Protein AF-A0A964D6T8-F1 (afdb_monomer)

Sequence (111 aa):
MTVANGAVSGFTGSGTTYNFTVTPTATGNVTVDVPAATATDTAGNNNTAATQLVRTADITAPTVALTSTSPTTTNAPFLVTATFSESVTGFIASDVTVANGTVSGFTGSGT

Secondary structure (DSSP, 8-state):
-EEESEEEEEEEEETTEEEEEEEE-SSEEEEEE--TTS-B-TT-PBPPPPPPEEEEE--PPPPEEEE--S-SS-SS----EEEESS--S---GGG---SSS---S------

Foldseek 3Di:
DDKDQWDWADWDDDDPDIDIDTGGNAFAKIKDWDDWQPDADPVGHIDHIDDIDIDGDDPDDKDWDWDWPDDPDDPDDTDIDIDIPDFDADDDLVVDDDDPDHDDPDDDGGD

Radius of gyration: 25.36 Å; Cα contacts (8 Å, |Δi|>4): 158; chains: 1; bounding box: 53×20×68 Å

Solvent-accessible surface area (backbone atoms only — not comparable to full-atom values): 7390 Å² total; per-residue (Å²): 112,52,61,43,50,38,48,81,44,76,77,46,73,58,97,94,47,74,49,65,45,76,46,70,74,52,64,41,71,28,39,42,39,41,58,49,66,76,49,64,52,97,88,66,53,59,42,70,56,52,82,71,44,76,46,79,41,82,72,76,76,75,50,76,47,81,47,60,90,60,68,96,76,73,94,66,94,72,68,73,47,78,47,58,77,53,81,46,69,88,81,49,73,88,78,62,85,61,84,100,58,77,90,73,87,83,75,86,75,54,105

pLDDT: mean 95.54, std 5.5, range [57.62, 98.62]

Structure (mmCIF, N/CA/C/O backbone):
data_AF-A0A964D6T8-F1
#
_entry.id   AF-A0A964D6T8-F1
#
loop_
_atom_site.group_PDB
_atom_site.id
_atom_site.type_symbol
_atom_site.label_atom_id
_atom_site.label_alt_id
_atom_site.label_comp_id
_atom_site.label_asym_id
_atom_site.label_entity_id
_atom_site.label_seq_id
_atom_site.pdbx_PDB_ins_code
_atom_site.Cartn_x
_atom_site.Cartn_y
_atom_site.Cartn_z
_atom_site.occupancy
_atom_site.B_iso_or_equiv
_atom_site.auth_seq_id
_atom_site.auth_comp_id
_atom_site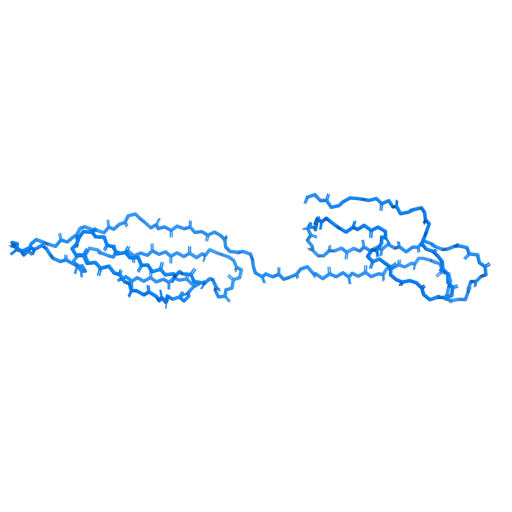.auth_asym_id
_atom_site.auth_atom_id
_atom_site.pdbx_PDB_model_num
ATOM 1 N N . MET A 1 1 ? -16.250 4.063 18.066 1.00 87.88 1 MET A N 1
ATOM 2 C CA . MET A 1 1 ? -15.054 3.597 17.334 1.00 87.88 1 MET A CA 1
ATOM 3 C C . MET A 1 1 ? -14.659 4.666 16.338 1.00 87.88 1 MET A C 1
ATOM 5 O O . MET A 1 1 ? -15.546 5.207 15.688 1.00 87.88 1 MET A O 1
ATOM 9 N N . THR A 1 2 ? -13.372 4.962 16.218 1.00 94.38 2 THR A N 1
ATOM 10 C CA . THR A 1 2 ? -12.833 5.870 15.198 1.00 94.38 2 THR A CA 1
ATOM 11 C C . THR A 1 2 ? -11.717 5.174 14.439 1.00 94.38 2 THR A C 1
ATOM 13 O O . THR A 1 2 ? -10.946 4.419 15.029 1.00 94.38 2 THR A O 1
ATOM 16 N N . VAL A 1 3 ? -11.650 5.423 13.134 1.00 96.06 3 VAL A N 1
ATOM 17 C CA . VAL A 1 3 ? -10.558 4.963 12.274 1.00 96.06 3 VAL A CA 1
ATOM 18 C C . VAL A 1 3 ? -9.955 6.174 11.583 1.00 96.06 3 VAL A C 1
ATOM 20 O O . VAL A 1 3 ? -10.690 6.983 11.017 1.00 96.06 3 VAL A O 1
ATOM 23 N N . ALA A 1 4 ? -8.632 6.305 11.647 1.00 97.88 4 ALA A N 1
ATOM 24 C CA . ALA A 1 4 ? -7.885 7.322 10.915 1.00 97.88 4 ALA A CA 1
ATOM 25 C C . ALA A 1 4 ? -7.111 6.678 9.762 1.00 97.88 4 ALA A C 1
ATOM 27 O O . ALA A 1 4 ? -6.611 5.560 9.897 1.00 97.88 4 ALA A O 1
ATOM 28 N N . ASN A 1 5 ? -7.015 7.395 8.637 1.00 97.31 5 ASN A N 1
ATOM 29 C CA . ASN A 1 5 ? -6.367 6.932 7.404 1.00 97.31 5 ASN A CA 1
ATOM 30 C C . ASN A 1 5 ? -6.895 5.574 6.881 1.00 97.31 5 ASN A C 1
ATOM 32 O O . ASN A 1 5 ? -6.172 4.787 6.270 1.00 97.31 5 ASN A O 1
ATOM 36 N N . GLY A 1 6 ? -8.170 5.279 7.130 1.00 97.19 6 GLY A N 1
ATOM 37 C CA . GLY A 1 6 ? -8.800 4.058 6.654 1.00 97.19 6 GLY A CA 1
ATOM 38 C C . GLY A 1 6 ? -10.319 4.153 6.621 1.00 97.19 6 GLY A C 1
ATOM 39 O O . GLY A 1 6 ? -10.924 4.938 7.351 1.00 97.19 6 GLY A O 1
ATOM 40 N N . ALA A 1 7 ? -10.930 3.330 5.774 1.00 97.19 7 ALA A N 1
ATOM 41 C CA . ALA A 1 7 ? -12.373 3.153 5.674 1.00 97.19 7 ALA A CA 1
ATOM 42 C C . ALA A 1 7 ? -12.796 1.822 6.308 1.00 97.19 7 ALA A C 1
ATOM 44 O O . ALA A 1 7 ? -12.116 0.807 6.149 1.00 97.19 7 ALA A O 1
ATOM 45 N N . VAL A 1 8 ? -13.931 1.825 7.012 1.00 97.75 8 VAL A N 1
ATOM 46 C CA . VAL A 1 8 ? -14.498 0.629 7.653 1.00 97.75 8 VAL A CA 1
ATOM 47 C C . VAL A 1 8 ? -15.605 0.041 6.786 1.00 97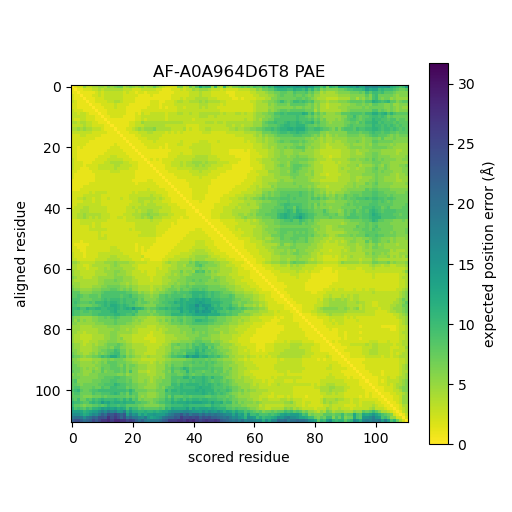.75 8 VAL A C 1
ATOM 49 O O . VAL A 1 8 ? -16.464 0.769 6.293 1.00 97.75 8 VAL A O 1
ATOM 52 N N . SER A 1 9 ? -15.619 -1.281 6.637 1.00 98.12 9 SER A N 1
ATOM 53 C CA . SER A 1 9 ? -16.692 -2.015 5.959 1.00 98.12 9 SER A CA 1
ATOM 54 C C . SER A 1 9 ? -16.928 -3.391 6.590 1.00 98.12 9 SER A C 1
ATOM 56 O O . SER A 1 9 ? -16.185 -3.816 7.476 1.00 98.12 9 SER A O 1
ATOM 58 N N . GLY A 1 10 ? -17.988 -4.084 6.159 1.00 96.69 10 GLY A N 1
ATOM 59 C CA . GLY A 1 10 ? -18.219 -5.489 6.520 1.00 96.69 10 GLY A CA 1
ATOM 60 C C . GLY A 1 10 ? -18.442 -5.737 8.014 1.00 96.69 10 GLY A C 1
ATOM 61 O O . GLY A 1 10 ? -18.014 -6.767 8.529 1.00 96.69 10 GLY A O 1
ATOM 62 N N . PHE A 1 11 ? -19.071 -4.794 8.720 1.00 97.06 11 PHE A N 1
ATOM 63 C CA . PHE A 1 11 ? -19.314 -4.940 10.152 1.00 97.06 11 PHE A CA 1
ATOM 64 C C . PHE A 1 11 ? -20.303 -6.081 10.424 1.00 97.06 11 PHE A C 1
ATOM 66 O O . PHE A 1 11 ? -21.444 -6.054 9.962 1.00 97.06 11 PHE A O 1
ATOM 73 N N . THR A 1 12 ? -19.856 -7.086 11.169 1.00 98.00 12 THR A N 1
ATOM 74 C CA . THR A 1 12 ? -20.599 -8.308 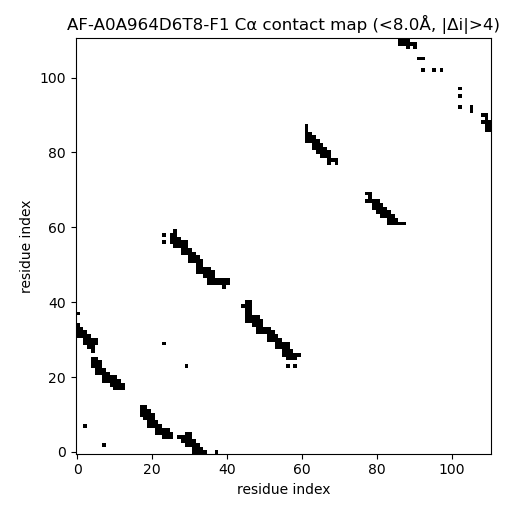11.494 1.00 98.00 12 THR A CA 1
ATOM 75 C C . THR A 1 12 ? -20.256 -8.785 12.908 1.00 98.00 12 THR A C 1
ATOM 77 O O . THR A 1 12 ? -19.325 -8.282 13.540 1.00 98.00 12 THR A O 1
ATOM 80 N N . GLY A 1 13 ? -21.006 -9.765 13.411 1.00 97.00 13 GLY A N 1
ATOM 81 C CA . GLY A 1 13 ? -20.806 -10.346 14.740 1.00 97.00 13 GLY A CA 1
ATOM 82 C C . GLY A 1 13 ? -21.881 -9.943 15.747 1.00 97.00 13 GLY A C 1
ATOM 83 O O . GLY A 1 13 ? -22.817 -9.208 15.432 1.00 97.00 13 GLY A O 1
ATOM 84 N N . SER A 1 14 ? -21.790 -10.509 16.947 1.00 96.44 14 SER A N 1
ATOM 85 C CA . SER A 1 14 ? -22.745 -10.304 18.038 1.00 96.44 14 SER A CA 1
ATOM 86 C C . SER A 1 14 ? -22.163 -10.771 19.374 1.00 96.44 14 SER A C 1
ATOM 88 O O . SER A 1 14 ? -21.156 -11.483 19.421 1.00 96.44 14 SER A O 1
ATOM 90 N N . GLY A 1 15 ? -22.818 -10.388 20.475 1.00 95.69 15 GLY A N 1
ATOM 91 C CA . GLY A 1 15 ? -22.405 -10.782 21.819 1.00 95.69 15 GLY A CA 1
ATOM 92 C C . GLY A 1 15 ? -21.004 -10.264 22.132 1.00 95.69 15 GLY A C 1
ATOM 93 O O . GLY A 1 15 ? -20.800 -9.060 22.257 1.00 95.69 15 GLY A O 1
ATOM 94 N N . THR A 1 16 ? -20.044 -11.178 22.250 1.00 96.62 16 THR A N 1
ATOM 95 C CA . THR A 1 16 ? -18.660 -10.875 22.640 1.00 96.62 16 THR A CA 1
ATOM 96 C C . THR A 1 16 ? -17.701 -10.704 21.463 1.00 96.62 16 THR A C 1
ATOM 98 O O . THR A 1 16 ? -16.549 -10.345 21.684 1.00 96.62 16 THR A O 1
ATOM 101 N N . THR A 1 17 ? -18.130 -10.977 20.226 1.00 97.31 17 THR A N 1
ATOM 102 C CA . THR A 1 17 ? -17.232 -10.996 19.060 1.00 97.31 17 THR A CA 1
ATOM 103 C C . THR A 1 17 ? -17.813 -10.202 17.902 1.00 97.31 17 THR A C 1
ATOM 105 O O . THR A 1 17 ? -18.934 -10.456 17.463 1.00 97.31 17 THR A O 1
ATOM 108 N N . TYR A 1 18 ? -17.014 -9.267 17.388 1.00 97.25 18 TYR A N 1
ATOM 109 C CA . TYR A 1 18 ? -17.331 -8.443 16.226 1.00 97.25 18 TYR A CA 1
ATOM 110 C C . TYR A 1 18 ? -16.163 -8.456 15.247 1.00 97.25 18 TYR A C 1
ATOM 112 O O . TYR A 1 18 ? -14.998 -8.449 15.650 1.00 97.25 18 TYR A O 1
ATOM 120 N N . ASN A 1 19 ? -16.482 -8.437 13.958 1.00 97.50 19 ASN A N 1
ATOM 121 C CA . ASN A 1 19 ? -15.521 -8.413 12.868 1.00 97.50 19 ASN A CA 1
ATOM 122 C C . ASN A 1 19 ? -15.873 -7.278 11.910 1.00 97.50 19 ASN A C 1
ATOM 124 O O . ASN A 1 19 ? -17.041 -7.019 11.630 1.00 97.50 19 ASN A O 1
ATOM 128 N N . PHE A 1 20 ? -14.850 -6.607 11.399 1.00 98.00 20 PHE A N 1
ATOM 129 C CA . PHE A 1 20 ? -14.965 -5.590 10.363 1.00 98.00 20 PHE A CA 1
ATOM 130 C C . PHE A 1 20 ? -13.646 -5.504 9.602 1.00 98.00 20 PHE A C 1
ATOM 132 O O . PHE A 1 20 ? -12.594 -5.927 10.089 1.00 98.00 20 PHE A O 1
ATOM 139 N N . THR A 1 21 ? -13.706 -4.940 8.406 1.00 98.12 21 THR A N 1
ATOM 140 C CA . THR A 1 21 ? -12.542 -4.708 7.557 1.00 98.12 21 THR A CA 1
ATOM 141 C C . THR A 1 21 ? -12.149 -3.242 7.629 1.00 98.12 21 THR A C 1
ATOM 143 O O . THR A 1 21 ? -13.010 -2.366 7.544 1.00 98.12 21 THR A O 1
ATOM 146 N N . VAL A 1 22 ? -10.847 -2.984 7.761 1.00 98.25 22 VAL A N 1
ATOM 147 C CA . VAL A 1 22 ? -10.257 -1.648 7.627 1.00 98.25 22 VAL A CA 1
ATOM 148 C C . VAL A 1 22 ? -9.407 -1.626 6.364 1.00 98.25 22 VAL A C 1
ATOM 150 O O . VAL A 1 22 ? -8.458 -2.398 6.246 1.00 98.25 22 VAL A O 1
ATOM 153 N N . THR A 1 23 ? -9.743 -0.737 5.435 1.00 97.88 23 THR A N 1
ATOM 154 C CA . THR A 1 23 ? -8.994 -0.529 4.191 1.00 97.88 23 THR A CA 1
ATOM 155 C C . THR A 1 23 ? -8.247 0.801 4.278 1.00 97.88 23 THR A C 1
ATOM 157 O O . THR A 1 23 ? -8.913 1.828 4.427 1.00 97.88 23 THR A O 1
ATOM 160 N N . PRO A 1 24 ? -6.902 0.820 4.207 1.00 98.31 24 PRO A N 1
ATOM 161 C CA . PRO A 1 24 ? -6.138 2.065 4.199 1.00 98.31 24 PRO A CA 1
ATOM 162 C C . PRO A 1 24 ? -6.542 2.986 3.045 1.00 98.31 24 PRO A C 1
ATOM 164 O O . PRO A 1 24 ? -6.820 2.513 1.944 1.00 98.31 24 PRO A O 1
ATOM 167 N N . THR A 1 25 ? -6.551 4.297 3.286 1.00 97.25 25 THR A N 1
ATOM 168 C CA . THR A 1 25 ? -6.882 5.304 2.257 1.00 97.25 25 THR A CA 1
ATOM 169 C C . THR A 1 25 ? -5.669 6.061 1.723 1.00 97.25 25 THR A C 1
ATOM 171 O O . THR A 1 25 ? -5.747 6.640 0.644 1.00 97.25 25 THR A O 1
ATOM 174 N N . ALA A 1 26 ? -4.561 6.073 2.465 1.00 96.56 26 ALA A N 1
ATOM 175 C CA . ALA A 1 26 ? -3.288 6.667 2.067 1.00 96.56 26 ALA A CA 1
ATOM 176 C C . ALA A 1 26 ? -2.114 5.940 2.741 1.00 96.56 26 ALA A C 1
ATOM 178 O O . ALA A 1 26 ? -2.290 5.244 3.747 1.00 96.56 26 ALA A O 1
ATOM 179 N N . THR A 1 27 ? -0.908 6.137 2.208 1.00 96.69 27 THR A N 1
ATOM 180 C CA . THR A 1 27 ? 0.336 5.671 2.833 1.00 96.69 27 THR A CA 1
ATOM 181 C C . THR A 1 27 ? 0.552 6.371 4.174 1.00 96.69 27 THR A C 1
ATOM 183 O O . THR A 1 27 ? 0.330 7.576 4.310 1.00 96.69 27 THR A O 1
ATOM 186 N N . GLY A 1 28 ? 0.975 5.608 5.179 1.00 97.50 28 GLY A N 1
ATOM 187 C CA . GLY A 1 28 ? 1.184 6.071 6.547 1.00 97.50 28 GLY A CA 1
ATOM 188 C C . GLY A 1 28 ? 0.402 5.261 7.577 1.00 97.50 28 GLY A C 1
ATOM 189 O O . GLY A 1 28 ? -0.102 4.171 7.306 1.00 97.50 28 GLY A O 1
ATOM 190 N N . ASN A 1 29 ? 0.316 5.784 8.798 1.00 98.25 29 ASN A N 1
ATOM 191 C CA . ASN A 1 29 ? -0.311 5.062 9.901 1.00 98.25 29 ASN A CA 1
ATOM 192 C C . ASN A 1 29 ? -1.835 5.027 9.749 1.00 98.25 29 ASN A C 1
ATOM 194 O O . ASN A 1 29 ? -2.474 6.060 9.574 1.00 98.25 29 ASN A O 1
ATOM 198 N N . VAL A 1 30 ? -2.402 3.833 9.878 1.00 98.62 30 VAL A N 1
ATOM 199 C CA . VAL A 1 30 ? -3.826 3.548 10.041 1.00 98.62 30 VAL A CA 1
ATOM 200 C C . VAL A 1 30 ? -4.059 3.214 11.505 1.00 98.62 30 VAL A C 1
ATOM 202 O O . VAL A 1 30 ? -3.422 2.298 12.038 1.00 98.62 30 VAL A O 1
ATOM 205 N N . THR A 1 31 ? -4.955 3.949 12.160 1.00 98.38 31 THR A N 1
ATOM 206 C CA . THR A 1 31 ? -5.262 3.742 13.581 1.00 98.38 31 THR A CA 1
ATOM 207 C C . THR A 1 31 ? -6.715 3.350 13.782 1.00 98.38 31 THR A C 1
ATOM 209 O O . THR A 1 31 ? -7.597 3.815 13.061 1.00 98.38 31 THR A O 1
ATOM 212 N N . VAL A 1 32 ? -6.964 2.484 14.764 1.00 98.44 32 VAL A N 1
ATOM 213 C CA . VAL A 1 32 ? -8.309 2.082 15.186 1.00 98.44 32 VAL A CA 1
ATOM 214 C C . VAL A 1 32 ? -8.422 2.260 16.691 1.00 98.44 32 VAL A C 1
ATOM 216 O O . VAL A 1 32 ? -7.651 1.673 17.454 1.00 98.44 32 VAL A O 1
ATOM 219 N N . ASP A 1 33 ? -9.422 3.030 17.103 1.00 98.25 33 ASP A N 1
ATOM 220 C CA . ASP A 1 33 ? -9.712 3.323 18.500 1.00 98.25 33 ASP A CA 1
ATOM 221 C C . ASP A 1 33 ? -11.137 2.900 18.858 1.00 98.25 33 ASP A C 1
ATOM 223 O O . ASP A 1 33 ? -12.103 3.156 18.128 1.00 98.25 33 ASP A O 1
ATOM 227 N N . VAL A 1 34 ? -11.285 2.302 20.040 1.00 97.94 34 VAL A N 1
ATOM 228 C CA . VA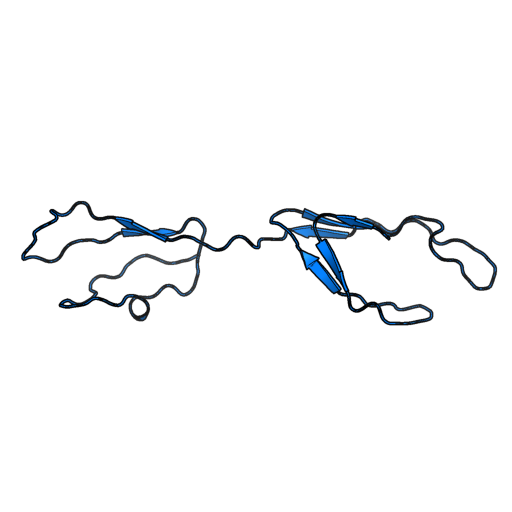L A 1 34 ? -12.581 2.061 20.680 1.00 97.94 34 VAL A CA 1
ATOM 229 C C . VAL A 1 34 ? -12.584 2.820 22.006 1.00 97.94 34 VAL A C 1
ATOM 231 O O . VAL A 1 34 ? -11.938 2.373 22.954 1.00 97.94 34 VAL A O 1
ATOM 234 N N . PRO A 1 35 ? -13.262 3.980 22.083 1.00 98.19 35 PRO A N 1
ATOM 235 C CA . PRO A 1 35 ? -13.333 4.763 23.312 1.00 98.19 35 PRO A CA 1
ATOM 236 C C . PRO A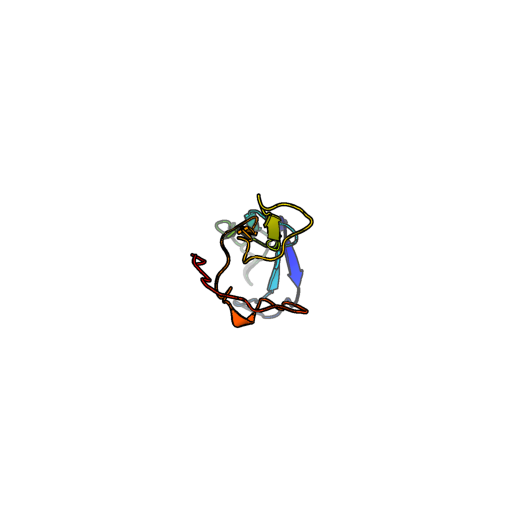 1 35 ? -14.036 4.013 24.449 1.00 98.19 35 PRO A C 1
ATOM 238 O O . PRO A 1 35 ? -14.800 3.069 24.224 1.00 98.19 35 PRO A O 1
ATOM 241 N N . ALA A 1 36 ? -13.819 4.477 25.680 1.00 98.06 36 ALA A N 1
ATOM 242 C CA . ALA A 1 36 ? -14.635 4.057 26.815 1.00 98.06 36 ALA A CA 1
ATOM 243 C C . ALA A 1 36 ? -16.107 4.439 26.587 1.00 98.06 36 ALA A C 1
ATOM 245 O O . ALA A 1 36 ? -16.399 5.365 25.827 1.00 98.06 36 ALA A O 1
ATOM 246 N N . ALA A 1 37 ? -17.022 3.738 27.257 1.00 97.44 37 ALA A N 1
ATOM 247 C CA . ALA A 1 37 ? -18.459 4.024 27.222 1.00 97.44 37 ALA A CA 1
ATOM 248 C C . ALA A 1 37 ? -19.083 4.046 25.810 1.00 97.44 37 ALA A C 1
ATOM 250 O O . ALA A 1 37 ? -20.025 4.788 25.547 1.00 97.44 37 ALA A O 1
ATOM 251 N N . THR A 1 38 ? -18.562 3.228 24.893 1.00 96.75 38 THR A N 1
ATOM 252 C CA . THR A 1 38 ? -19.146 3.006 23.557 1.00 96.75 38 THR A CA 1
ATOM 253 C C . THR A 1 38 ? -20.057 1.769 23.525 1.00 96.75 38 THR A C 1
ATOM 255 O O . THR A 1 38 ? -20.925 1.667 22.662 1.00 96.75 38 THR A O 1
ATOM 258 N N . ALA A 1 39 ? -19.871 0.831 24.453 1.00 97.00 39 ALA A N 1
ATOM 259 C CA . ALA A 1 39 ? -20.659 -0.384 24.611 1.00 97.00 39 ALA A CA 1
ATOM 260 C C . ALA A 1 39 ? -20.968 -0.638 26.094 1.00 97.00 39 ALA A C 1
ATOM 262 O O . ALA A 1 39 ? -20.167 -0.288 26.963 1.00 97.00 39 ALA A O 1
ATOM 263 N N . THR A 1 40 ? -22.106 -1.280 26.363 1.00 97.62 40 THR A N 1
ATOM 264 C CA . THR A 1 40 ? -22.574 -1.643 27.709 1.00 97.62 40 THR A CA 1
ATOM 265 C C . THR A 1 40 ? -22.881 -3.131 27.808 1.00 97.62 40 THR A C 1
ATOM 267 O O . THR A 1 40 ? -23.400 -3.717 26.856 1.00 97.62 40 THR A O 1
ATOM 270 N N . ASP A 1 41 ? -22.621 -3.736 28.965 1.00 97.50 41 ASP A N 1
ATOM 271 C CA . ASP A 1 41 ? -23.122 -5.078 29.278 1.00 97.50 41 ASP A CA 1
ATOM 272 C C . ASP A 1 41 ? -24.613 -5.065 29.686 1.00 97.50 41 ASP A C 1
ATOM 274 O O . ASP A 1 41 ? -25.258 -4.017 29.760 1.00 97.50 41 ASP A O 1
ATOM 278 N N . THR A 1 42 ? -25.180 -6.245 29.960 1.00 97.25 42 THR A N 1
ATOM 279 C CA . THR A 1 42 ? -26.586 -6.394 30.384 1.00 97.25 42 THR A CA 1
ATOM 280 C C . THR A 1 42 ? -26.884 -5.750 31.743 1.00 97.25 42 THR A C 1
ATOM 282 O O . THR A 1 42 ? -28.034 -5.418 32.019 1.00 97.25 42 THR A O 1
ATOM 285 N N . ALA A 1 43 ? -25.869 -5.561 32.589 1.00 98.25 43 ALA A N 1
ATOM 286 C CA . ALA A 1 43 ? -25.995 -4.881 33.874 1.00 98.25 43 ALA A CA 1
ATOM 287 C C . ALA A 1 43 ? -25.816 -3.351 33.758 1.00 98.25 43 ALA A C 1
ATOM 289 O O . ALA A 1 43 ? -25.984 -2.647 34.752 1.00 98.25 43 ALA A O 1
ATOM 290 N N . GLY A 1 44 ? -25.514 -2.830 32.562 1.00 97.75 44 GLY A N 1
ATOM 291 C CA . GLY A 1 44 ? -25.329 -1.405 32.286 1.00 97.75 44 GLY A CA 1
ATOM 292 C C . GLY A 1 44 ? -23.902 -0.890 32.497 1.00 97.75 44 GLY A C 1
ATOM 293 O O . GLY A 1 44 ? -23.689 0.321 32.453 1.00 97.75 44 GLY A O 1
ATOM 294 N N . ASN A 1 45 ? -22.912 -1.763 32.713 1.00 98.38 45 ASN A N 1
ATOM 295 C CA . ASN A 1 45 ? -21.521 -1.336 32.854 1.00 98.38 45 ASN A CA 1
ATOM 296 C C . ASN A 1 45 ? -20.928 -0.978 31.489 1.00 98.38 45 ASN A C 1
ATOM 298 O O . ASN A 1 45 ? -20.986 -1.771 30.549 1.00 98.38 45 ASN A O 1
ATOM 302 N N . ASN A 1 46 ? -20.308 0.198 31.398 1.00 98.50 46 ASN A N 1
ATOM 303 C CA . ASN A 1 46 ? -19.602 0.660 30.206 1.00 98.50 46 ASN A CA 1
ATOM 304 C C . ASN A 1 46 ? -18.284 -0.095 29.978 1.00 98.50 46 ASN A C 1
ATOM 306 O O . ASN A 1 46 ? -17.563 -0.410 30.927 1.00 98.50 46 ASN A O 1
ATOM 310 N N . ASN A 1 47 ? -17.900 -0.278 28.713 1.00 98.00 47 ASN A N 1
ATOM 311 C CA . ASN A 1 47 ? -16.551 -0.718 28.365 1.00 98.00 47 ASN A CA 1
ATOM 312 C C . ASN A 1 47 ? -15.499 0.345 28.734 1.00 98.00 47 ASN A C 1
ATOM 314 O O . ASN A 1 47 ? -15.759 1.552 28.699 1.00 98.00 47 ASN A O 1
ATOM 318 N N . THR A 1 48 ? -14.274 -0.103 28.998 1.00 98.38 48 THR A N 1
ATOM 319 C CA . THR A 1 48 ? -13.088 0.760 29.049 1.00 98.38 48 THR A CA 1
ATOM 320 C C . THR A 1 48 ? -12.540 1.007 27.643 1.00 98.38 48 THR A C 1
ATOM 322 O O . THR A 1 48 ? -12.841 0.263 26.706 1.00 98.38 48 THR A O 1
ATOM 325 N N . ALA A 1 49 ? -11.750 2.070 27.474 1.00 98.31 49 ALA A N 1
ATOM 326 C CA . ALA A 1 49 ? -11.105 2.350 26.196 1.00 98.31 49 ALA A CA 1
ATOM 327 C C . ALA A 1 49 ? -10.105 1.238 25.838 1.00 98.31 49 ALA A C 1
ATOM 329 O O . ALA A 1 49 ? -9.351 0.776 26.697 1.00 98.31 49 ALA A O 1
ATOM 330 N N . ALA A 1 50 ? -10.088 0.828 24.572 1.00 98.00 50 ALA A N 1
ATOM 331 C CA . ALA A 1 50 ? -9.102 -0.118 24.066 1.00 98.00 50 ALA A CA 1
ATOM 332 C C . ALA A 1 50 ? -7.734 0.557 23.884 1.00 98.00 50 ALA A C 1
ATOM 334 O O . ALA A 1 50 ? -7.649 1.751 23.594 1.00 98.00 50 ALA A O 1
ATOM 335 N N . THR A 1 51 ? -6.656 -0.223 23.984 1.00 98.31 51 THR A N 1
ATOM 336 C CA . THR A 1 51 ? -5.352 0.204 23.464 1.00 98.31 51 THR A CA 1
ATOM 337 C C . THR A 1 51 ? -5.465 0.410 21.956 1.00 98.31 51 THR A C 1
ATOM 339 O O . THR A 1 51 ? -5.963 -0.471 21.254 1.00 98.31 51 THR A O 1
ATOM 342 N N . GLN A 1 52 ? -5.004 1.562 21.464 1.00 98.06 52 GLN A N 1
ATOM 343 C CA . GLN A 1 52 ? -5.054 1.888 20.042 1.00 98.06 52 GLN A CA 1
ATOM 344 C C . GLN A 1 52 ? -4.334 0.821 19.211 1.00 98.06 52 GLN A C 1
ATOM 346 O O . GLN A 1 52 ? -3.182 0.467 19.479 1.00 98.06 52 GLN A O 1
ATOM 351 N N . LEU A 1 53 ? -5.004 0.336 18.167 1.00 98.38 53 LEU A N 1
ATOM 352 C CA . LEU A 1 53 ? -4.377 -0.508 17.160 1.00 98.38 53 LEU A CA 1
ATOM 353 C C . LEU A 1 53 ? -3.749 0.383 16.091 1.00 98.38 53 LEU A C 1
ATOM 355 O O . LEU A 1 53 ? -4.436 1.230 15.526 1.00 98.38 53 LEU A O 1
ATOM 359 N N . VAL A 1 54 ? -2.475 0.149 15.772 1.00 98.31 54 VAL A N 1
ATOM 360 C CA . VAL A 1 54 ? -1.761 0.864 14.704 1.00 98.31 54 VAL A CA 1
ATOM 361 C C . VAL A 1 54 ? -1.236 -0.126 13.666 1.00 98.31 54 VAL A C 1
ATOM 363 O O . VAL A 1 54 ? -0.688 -1.181 14.005 1.00 98.31 54 VAL A O 1
ATOM 366 N N . ARG A 1 55 ? -1.406 0.208 12.387 1.00 98.25 55 ARG A N 1
ATOM 367 C CA . ARG A 1 55 ? -0.771 -0.454 11.240 1.00 98.25 55 ARG A CA 1
ATOM 368 C C . ARG A 1 55 ? -0.163 0.604 10.332 1.00 98.25 55 ARG A C 1
ATOM 370 O O . ARG A 1 55 ? -0.753 1.662 10.171 1.00 98.25 55 ARG A O 1
ATOM 377 N N . THR A 1 56 ? 0.981 0.322 9.725 1.00 98.00 56 THR A N 1
ATOM 378 C CA . THR A 1 56 ? 1.540 1.183 8.675 1.00 98.00 56 THR A CA 1
ATOM 379 C C . THR A 1 56 ? 1.073 0.646 7.333 1.00 98.00 56 THR A C 1
ATOM 381 O O . THR A 1 56 ? 1.301 -0.523 7.027 1.00 98.00 56 THR A O 1
ATOM 384 N N . ALA A 1 57 ? 0.377 1.477 6.570 1.00 97.94 57 ALA A N 1
ATOM 385 C CA . ALA A 1 57 ? -0.009 1.173 5.208 1.00 97.94 57 ALA A CA 1
ATOM 386 C C . ALA A 1 57 ? 1.026 1.743 4.244 1.00 97.94 57 ALA A C 1
ATOM 388 O O . ALA A 1 57 ? 1.416 2.904 4.376 1.00 97.94 57 ALA A O 1
ATOM 389 N N . ASP A 1 58 ? 1.405 0.935 3.263 1.00 96.31 58 ASP A N 1
ATOM 390 C CA . ASP A 1 58 ? 2.046 1.400 2.046 1.00 96.31 58 ASP A CA 1
ATOM 391 C C . ASP A 1 58 ? 1.160 1.001 0.869 1.00 96.31 58 ASP A C 1
ATOM 393 O O . ASP A 1 58 ? 0.887 -0.182 0.660 1.00 96.31 58 ASP A O 1
ATOM 397 N N . ILE A 1 59 ? 0.607 2.002 0.189 1.00 95.38 59 ILE A N 1
ATOM 398 C CA . ILE A 1 59 ? -0.268 1.812 -0.974 1.00 95.38 59 ILE A CA 1
ATOM 399 C C . ILE A 1 59 ? 0.240 2.584 -2.194 1.00 95.38 59 ILE A C 1
ATOM 401 O O . ILE A 1 59 ? -0.448 2.645 -3.216 1.00 95.38 59 ILE A O 1
ATOM 405 N N . THR A 1 60 ? 1.412 3.212 -2.081 1.00 95.19 60 THR A N 1
ATOM 406 C CA . THR A 1 60 ? 2.054 3.879 -3.209 1.00 95.19 60 THR A CA 1
ATOM 407 C C . THR A 1 60 ? 2.659 2.798 -4.096 1.00 95.19 60 THR A C 1
ATOM 409 O O . THR A 1 60 ? 3.287 1.875 -3.602 1.00 95.19 60 THR A O 1
ATOM 412 N N . ALA A 1 61 ? 2.430 2.874 -5.406 1.00 95.75 61 ALA A N 1
ATOM 413 C CA . ALA A 1 61 ? 3.044 1.933 -6.335 1.00 95.75 61 ALA A CA 1
ATOM 414 C C . ALA A 1 61 ? 4.465 2.390 -6.722 1.00 95.75 61 ALA A C 1
ATOM 416 O O . ALA A 1 61 ? 4.664 3.596 -6.930 1.00 95.75 61 ALA A O 1
ATOM 417 N N . PRO A 1 62 ? 5.407 1.453 -6.954 1.00 96.19 62 PRO A N 1
ATOM 418 C CA . PRO A 1 62 ? 6.724 1.790 -7.470 1.00 96.19 62 PRO A CA 1
ATOM 419 C C . PRO A 1 62 ? 6.603 2.396 -8.869 1.00 96.19 62 PRO A C 1
ATOM 421 O O . PRO A 1 62 ? 5.915 1.873 -9.747 1.00 96.19 62 PRO A O 1
ATOM 424 N N . THR A 1 63 ? 7.338 3.473 -9.113 1.00 97.38 63 THR A N 1
ATOM 425 C CA . THR A 1 63 ? 7.606 3.988 -10.461 1.00 97.38 63 THR A CA 1
ATOM 426 C C . THR A 1 63 ? 8.965 3.489 -10.934 1.00 97.38 63 THR A C 1
ATOM 428 O O . THR A 1 63 ? 9.817 3.170 -10.108 1.00 97.38 63 THR A O 1
ATOM 431 N N . VAL A 1 64 ? 9.183 3.423 -12.250 1.00 97.50 64 VAL A N 1
ATOM 432 C CA . VAL A 1 64 ? 10.472 3.036 -12.837 1.00 97.50 64 VAL A CA 1
ATOM 433 C C . VAL A 1 64 ? 10.927 4.070 -13.860 1.00 97.50 64 VAL A C 1
ATOM 435 O O . VAL A 1 64 ? 10.168 4.461 -14.746 1.00 97.50 64 VAL A O 1
ATOM 438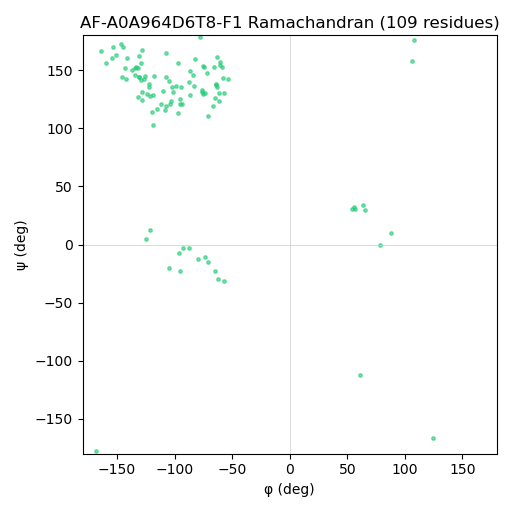 N N . ALA A 1 65 ? 12.179 4.506 -13.747 1.00 98.06 65 ALA A N 1
ATOM 439 C CA . ALA A 1 65 ? 12.837 5.370 -14.717 1.00 98.06 65 ALA A CA 1
ATOM 440 C C . ALA A 1 65 ? 13.920 4.588 -15.464 1.00 98.06 65 ALA A C 1
ATOM 442 O O . ALA A 1 65 ? 14.745 3.919 -14.841 1.00 98.06 65 ALA A O 1
ATOM 443 N N . LEU A 1 66 ? 13.933 4.695 -16.795 1.00 97.44 66 LEU A N 1
ATOM 444 C C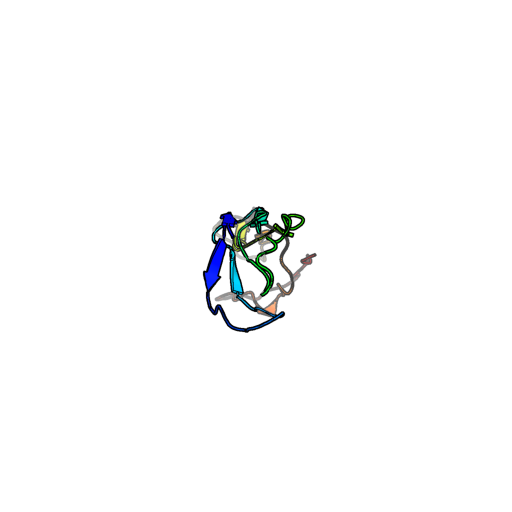A . LEU A 1 66 ? 14.979 4.123 -17.639 1.00 97.44 66 LEU A CA 1
ATOM 445 C C . LEU A 1 66 ? 15.955 5.214 -18.063 1.00 97.44 66 LEU A C 1
ATOM 447 O O . LEU A 1 66 ? 15.549 6.267 -18.554 1.00 97.44 66 LEU A O 1
ATOM 451 N N . THR A 1 67 ? 17.245 4.951 -17.903 1.00 97.75 67 THR A N 1
ATOM 452 C CA . THR A 1 67 ? 18.308 5.872 -18.314 1.00 97.75 67 THR A CA 1
ATOM 453 C C . THR A 1 67 ? 19.404 5.135 -19.072 1.00 97.75 67 THR A C 1
ATOM 455 O O . THR A 1 67 ? 19.625 3.942 -18.874 1.00 97.75 67 THR A O 1
ATOM 458 N N . SER A 1 68 ? 20.093 5.849 -19.958 1.00 97.44 68 SER A N 1
ATOM 459 C CA . SER A 1 68 ? 21.295 5.377 -20.639 1.00 97.44 68 SER A CA 1
ATOM 460 C C . SER A 1 68 ? 22.237 6.553 -20.855 1.00 97.44 68 SER A C 1
ATOM 462 O O . SER A 1 68 ? 21.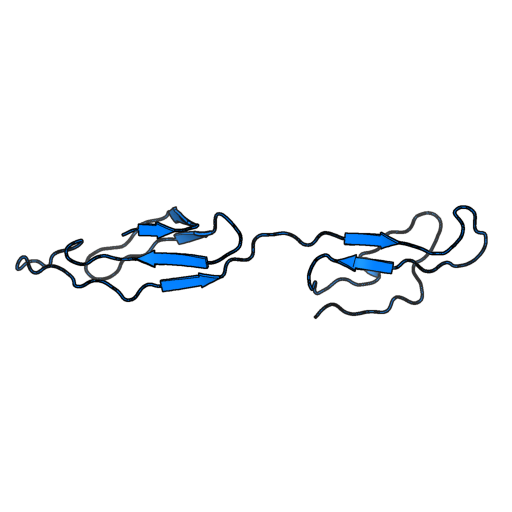791 7.670 -21.114 1.00 97.44 68 SER A O 1
ATOM 464 N N . THR A 1 69 ? 23.539 6.305 -20.751 1.00 96.56 69 THR A N 1
ATOM 465 C CA . THR A 1 69 ? 24.581 7.279 -21.106 1.00 96.56 69 THR A CA 1
ATOM 466 C C . THR A 1 69 ? 25.053 7.120 -2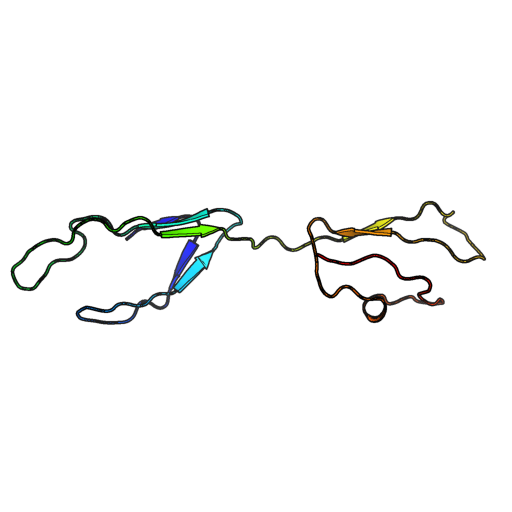2.551 1.00 96.56 69 THR A C 1
ATOM 468 O O . THR A 1 69 ? 25.902 7.884 -23.008 1.00 96.56 69 THR A O 1
ATOM 471 N N . SER A 1 70 ? 24.534 6.127 -23.279 1.00 96.69 70 SER A N 1
ATOM 472 C CA . SER A 1 70 ? 24.890 5.898 -24.676 1.00 96.69 70 SER A CA 1
ATOM 473 C C . SER A 1 70 ? 24.226 6.919 -25.612 1.00 96.69 70 SER A C 1
ATOM 475 O O . SER A 1 70 ? 23.162 7.451 -25.289 1.00 96.69 70 SER A O 1
ATOM 477 N N . PRO A 1 71 ? 24.830 7.207 -26.782 1.00 96.44 71 PRO A N 1
ATOM 478 C CA . PRO A 1 71 ? 24.241 8.111 -27.765 1.00 96.44 71 PRO A CA 1
ATOM 479 C C . PRO A 1 71 ? 22.866 7.638 -28.246 1.00 96.44 71 PRO A C 1
ATOM 481 O O . PRO A 1 71 ? 22.597 6.440 -28.314 1.00 96.44 71 PRO A O 1
ATOM 484 N N . THR A 1 72 ? 22.021 8.585 -28.664 1.00 94.94 72 THR A N 1
ATOM 485 C CA . THR A 1 72 ? 20.676 8.296 -29.195 1.00 94.94 72 THR A CA 1
ATOM 486 C C . THR A 1 72 ? 20.705 7.449 -30.469 1.00 94.94 72 THR A C 1
ATOM 488 O O . THR A 1 72 ? 19.784 6.677 -30.719 1.00 94.94 72 THR A O 1
ATOM 491 N N . THR A 1 73 ? 21.769 7.566 -31.265 1.00 96.44 73 THR A N 1
ATOM 492 C CA . THR A 1 73 ? 22.048 6.708 -32.420 1.00 96.44 73 THR A CA 1
ATOM 493 C C . THR A 1 73 ? 23.222 5.790 -32.099 1.00 96.44 73 THR A C 1
ATOM 495 O O . THR A 1 73 ? 24.344 6.265 -31.922 1.00 96.44 73 THR A O 1
ATOM 498 N N . THR A 1 74 ? 22.984 4.480 -32.056 1.00 95.69 74 THR A N 1
ATOM 499 C CA . THR A 1 74 ? 24.013 3.468 -31.777 1.00 95.69 74 THR A CA 1
ATOM 500 C C . THR A 1 74 ? 23.917 2.301 -32.759 1.00 95.69 74 THR A C 1
ATOM 502 O O . THR A 1 74 ? 22.842 1.996 -33.274 1.00 95.69 74 THR A O 1
ATOM 505 N N . ASN A 1 75 ? 25.047 1.645 -33.016 1.00 95.44 75 ASN A N 1
ATOM 506 C CA . ASN A 1 75 ? 25.156 0.386 -33.760 1.00 95.44 75 ASN A CA 1
ATOM 507 C C . ASN A 1 75 ? 25.820 -0.731 -32.925 1.00 95.44 75 ASN A C 1
ATOM 509 O O . ASN A 1 75 ? 26.198 -1.765 -33.472 1.00 95.44 75 ASN A O 1
ATOM 513 N N . ALA A 1 76 ? 25.968 -0.515 -31.615 1.00 95.31 76 ALA A N 1
ATOM 514 C CA . ALA A 1 76 ? 26.582 -1.433 -30.661 1.00 95.31 76 ALA A CA 1
ATOM 515 C C . ALA A 1 76 ? 25.686 -1.610 -29.416 1.00 95.31 76 ALA A C 1
ATOM 517 O O . ALA A 1 76 ? 24.807 -0.770 -29.180 1.00 95.31 76 ALA A O 1
ATOM 518 N N . PRO A 1 77 ? 25.895 -2.669 -28.605 1.00 96.00 77 PRO A N 1
ATOM 519 C CA . PRO A 1 77 ? 25.197 -2.827 -27.332 1.00 96.00 77 PRO A CA 1
ATOM 520 C C . PRO A 1 77 ? 25.351 -1.588 -26.444 1.00 96.00 77 PRO A C 1
ATOM 522 O O . PRO A 1 77 ? 26.423 -0.985 -26.389 1.00 96.00 77 PRO A O 1
ATOM 525 N N . PHE A 1 78 ? 24.288 -1.231 -25.729 1.00 96.50 78 PHE A N 1
ATOM 526 C CA . PHE A 1 78 ? 24.269 -0.106 -24.801 1.00 96.50 78 PHE A CA 1
ATOM 527 C C . PHE A 1 78 ? 23.672 -0.524 -23.463 1.00 96.50 78 PHE A C 1
ATOM 529 O O . PHE A 1 78 ? 22.851 -1.439 -23.387 1.00 96.50 78 PHE A O 1
ATOM 536 N N . LEU A 1 79 ? 24.097 0.153 -22.400 1.00 95.94 79 LEU A N 1
ATOM 537 C CA . LEU A 1 79 ? 23.579 -0.088 -21.061 1.00 95.94 79 LEU A CA 1
ATOM 538 C C . LEU A 1 79 ? 22.279 0.691 -20.854 1.00 95.94 79 LEU A C 1
ATOM 540 O O . LEU A 1 79 ? 22.209 1.878 -21.177 1.00 95.94 79 LEU A O 1
ATOM 544 N N . VAL A 1 80 ? 21.285 0.036 -20.261 1.00 96.81 80 VAL A N 1
ATOM 545 C CA . VAL A 1 80 ? 20.073 0.671 -19.736 1.00 96.81 80 VAL A CA 1
ATOM 546 C C . VAL A 1 80 ? 20.017 0.413 -18.240 1.00 96.81 80 VAL A C 1
ATOM 548 O O . VAL A 1 80 ? 20.104 -0.734 -17.807 1.00 96.81 80 VAL A O 1
ATOM 551 N N . THR A 1 81 ? 19.841 1.474 -17.464 1.00 96.50 81 THR A N 1
ATOM 552 C CA . THR A 1 81 ? 19.632 1.395 -16.019 1.00 96.50 81 THR A CA 1
ATOM 553 C C . THR A 1 81 ? 18.162 1.641 -15.721 1.00 96.50 81 THR A C 1
ATOM 555 O O . THR A 1 81 ? 17.641 2.707 -16.057 1.00 96.50 81 THR A O 1
ATOM 558 N N . ALA A 1 82 ? 17.512 0.666 -15.085 1.00 96.88 82 ALA A N 1
ATOM 559 C CA . ALA A 1 82 ? 16.175 0.808 -14.523 1.00 96.88 82 ALA A CA 1
ATOM 560 C C . ALA A 1 82 ? 16.276 1.168 -13.035 1.00 96.88 82 ALA A C 1
ATOM 562 O O . ALA A 1 82 ? 16.851 0.412 -12.254 1.00 96.88 82 ALA A O 1
ATOM 563 N N . THR A 1 83 ? 15.710 2.309 -12.649 1.00 96.19 83 THR A N 1
ATOM 564 C CA . THR A 1 83 ? 15.685 2.782 -11.260 1.00 96.19 83 THR A CA 1
ATOM 565 C C . THR A 1 83 ? 14.249 2.828 -10.770 1.00 96.19 83 THR A C 1
ATOM 567 O O . THR A 1 83 ? 13.450 3.601 -11.300 1.00 96.19 83 THR A O 1
ATOM 570 N N . PHE A 1 84 ? 13.931 2.016 -9.763 1.00 97.06 84 PHE A N 1
ATOM 571 C CA . PHE A 1 84 ? 12.626 2.030 -9.107 1.00 97.06 84 PHE A CA 1
ATOM 572 C C . PHE A 1 84 ? 12.586 3.067 -7.975 1.00 97.06 84 PHE A C 1
ATOM 574 O O . PHE A 1 84 ? 13.611 3.337 -7.349 1.00 97.06 84 PHE A O 1
ATOM 581 N N . SER A 1 85 ? 11.418 3.656 -7.705 1.00 96.25 85 SER A N 1
ATOM 582 C CA . SER A 1 85 ? 11.245 4.635 -6.614 1.00 96.25 85 SER A CA 1
ATOM 583 C C . SER A 1 85 ? 11.244 4.026 -5.208 1.00 96.25 85 SER A C 1
ATOM 585 O O . SER A 1 85 ? 11.302 4.760 -4.226 1.00 96.25 85 SER A O 1
ATOM 587 N N . GLU A 1 86 ? 11.183 2.703 -5.115 1.00 94.38 86 GLU A N 1
ATOM 588 C CA . GLU A 1 86 ? 11.229 1.901 -3.893 1.00 94.38 86 GLU A CA 1
ATOM 589 C C . GLU A 1 86 ? 11.784 0.509 -4.230 1.00 94.38 86 GLU A C 1
ATOM 591 O O . GLU A 1 86 ? 11.948 0.165 -5.407 1.00 94.38 86 GLU A O 1
ATOM 596 N N . SER A 1 87 ? 12.093 -0.292 -3.209 1.00 93.81 87 SER A N 1
ATOM 597 C CA . SER A 1 87 ? 12.535 -1.671 -3.417 1.00 93.81 87 SER A CA 1
ATOM 598 C C . SER A 1 87 ? 11.418 -2.500 -4.045 1.00 93.81 87 SER A C 1
ATOM 600 O O . SER A 1 87 ? 10.313 -2.584 -3.522 1.00 93.81 87 SER A O 1
ATOM 602 N N . VAL A 1 88 ? 11.725 -3.147 -5.166 1.00 94.88 88 VAL A N 1
ATOM 603 C CA . VAL A 1 88 ? 10.829 -4.106 -5.822 1.00 94.88 88 VAL A CA 1
ATOM 604 C C . VAL A 1 88 ? 11.348 -5.519 -5.621 1.00 94.88 88 VAL A C 1
ATOM 606 O O . VAL A 1 88 ? 12.513 -5.698 -5.298 1.00 94.88 88 VAL A O 1
ATOM 609 N N . THR A 1 89 ? 10.524 -6.534 -5.863 1.00 93.81 89 THR A N 1
ATOM 610 C CA . THR A 1 89 ? 10.964 -7.934 -5.963 1.00 93.81 89 THR A CA 1
ATOM 611 C C . THR A 1 89 ? 10.418 -8.546 -7.250 1.00 93.81 89 THR A C 1
ATOM 613 O O . THR A 1 89 ? 9.442 -8.058 -7.814 1.00 93.81 89 THR A O 1
ATOM 616 N N . GLY A 1 90 ? 11.078 -9.588 -7.759 1.00 92.50 90 GLY A N 1
ATOM 617 C CA . GLY A 1 90 ? 10.604 -10.320 -8.938 1.00 92.50 90 GLY A CA 1
ATOM 618 C C . GLY A 1 90 ? 10.870 -9.666 -10.298 1.00 92.50 90 GLY A C 1
ATOM 619 O O . GLY A 1 90 ? 10.539 -10.291 -11.294 1.00 92.50 90 GLY A O 1
ATOM 620 N N . PHE A 1 91 ? 11.501 -8.486 -10.365 1.00 94.12 91 PHE A N 1
ATOM 621 C CA . PHE A 1 91 ? 11.921 -7.893 -11.640 1.00 94.12 91 PHE A CA 1
ATOM 622 C C . PHE A 1 91 ? 13.090 -8.678 -12.248 1.00 94.12 91 PHE A C 1
ATOM 624 O O . PHE A 1 91 ? 14.208 -8.662 -11.722 1.00 94.12 91 PHE A O 1
ATOM 631 N N . ILE A 1 92 ? 12.827 -9.371 -13.352 1.00 93.00 92 ILE A N 1
ATOM 632 C CA . ILE A 1 92 ? 13.768 -10.262 -14.036 1.00 93.00 92 ILE A CA 1
ATOM 633 C C . ILE A 1 92 ? 13.866 -9.940 -15.530 1.00 93.00 92 ILE A C 1
ATOM 635 O O . ILE A 1 92 ? 13.050 -9.222 -16.101 1.00 93.00 92 ILE A O 1
ATOM 639 N N . ALA A 1 93 ? 14.872 -10.508 -16.202 1.00 92.69 93 ALA A N 1
ATOM 640 C CA . ALA A 1 93 ? 15.141 -10.224 -17.614 1.00 92.69 93 ALA A CA 1
ATOM 641 C C . ALA A 1 93 ? 13.948 -10.505 -18.551 1.00 92.69 93 ALA A C 1
ATOM 643 O O . ALA A 1 93 ? 13.800 -9.812 -19.554 1.00 92.69 93 ALA A O 1
ATOM 644 N N . SER A 1 94 ? 13.096 -11.490 -18.237 1.00 93.38 94 SER A N 1
ATOM 645 C CA . SER A 1 94 ? 11.910 -11.813 -19.045 1.00 93.38 94 SER A CA 1
ATOM 646 C C . SER A 1 94 ? 10.798 -10.767 -18.968 1.00 93.38 94 SER A C 1
ATOM 648 O O . SER A 1 94 ? 9.918 -10.778 -19.825 1.00 93.38 94 SER A O 1
ATOM 650 N N . ASP A 1 95 ? 10.838 -9.859 -17.992 1.00 94.69 95 ASP A N 1
ATOM 651 C CA . ASP A 1 95 ? 9.864 -8.767 -17.871 1.00 94.69 95 ASP A CA 1
ATOM 652 C C . ASP A 1 95 ? 10.182 -7.611 -18.832 1.00 94.69 95 ASP A C 1
ATOM 654 O O . ASP A 1 95 ? 9.362 -6.718 -19.054 1.00 94.69 95 ASP A O 1
ATOM 658 N N . VAL A 1 96 ? 11.380 -7.614 -19.426 1.00 94.88 96 VAL A N 1
ATOM 659 C CA . VAL A 1 96 ? 11.851 -6.568 -20.331 1.00 94.88 96 VAL A CA 1
ATOM 660 C C . VAL A 1 96 ? 11.617 -6.993 -21.776 1.00 94.88 96 VAL A C 1
ATOM 662 O O . VAL A 1 96 ? 12.263 -7.897 -22.303 1.00 94.88 96 VAL A O 1
ATOM 665 N N . THR A 1 97 ? 10.718 -6.284 -22.455 1.00 95.25 97 THR A N 1
ATOM 666 C CA . THR A 1 97 ? 10.475 -6.466 -23.890 1.00 95.25 97 THR A CA 1
ATOM 667 C C . THR A 1 97 ? 11.292 -5.457 -24.692 1.00 95.25 97 THR A C 1
ATOM 669 O O . THR A 1 97 ? 11.178 -4.252 -24.481 1.00 95.25 97 THR A O 1
ATOM 672 N N . VAL A 1 98 ? 12.097 -5.942 -25.640 1.00 95.56 98 VAL A N 1
ATOM 673 C CA . VAL A 1 98 ? 12.906 -5.109 -26.543 1.00 95.56 98 VAL A CA 1
ATOM 674 C C . VAL A 1 98 ? 12.512 -5.405 -27.985 1.00 95.56 98 VAL A C 1
ATOM 676 O O . VAL A 1 98 ? 12.511 -6.557 -28.411 1.00 95.56 98 VAL A O 1
ATOM 679 N N . ALA A 1 99 ? 12.198 -4.363 -28.752 1.00 96.81 99 ALA A N 1
ATOM 680 C CA . ALA A 1 99 ? 12.003 -4.474 -30.194 1.00 96.81 99 ALA A CA 1
ATOM 681 C C . ALA A 1 99 ? 13.343 -4.299 -30.924 1.00 96.81 99 ALA A C 1
ATOM 683 O O . ALA A 1 99 ? 14.132 -3.428 -30.564 1.00 96.81 99 ALA A O 1
ATOM 684 N N . ASN A 1 100 ? 13.578 -5.094 -31.973 1.00 95.50 100 ASN A N 1
ATOM 685 C CA . ASN A 1 100 ? 14.794 -5.042 -32.802 1.00 95.50 100 ASN A CA 1
ATOM 686 C C . ASN A 1 100 ? 16.107 -5.221 -32.015 1.00 95.50 100 ASN A C 1
ATOM 688 O O . ASN A 1 100 ? 17.148 -4.688 -32.392 1.00 95.50 100 ASN A O 1
ATOM 692 N N . GLY A 1 101 ? 16.058 -5.975 -30.919 1.00 94.31 101 GLY A N 1
ATOM 693 C CA . GLY A 1 101 ? 17.208 -6.243 -30.070 1.00 94.31 101 GLY A CA 1
ATOM 694 C C . GLY A 1 101 ? 16.913 -7.347 -29.066 1.00 94.31 101 GLY A C 1
ATOM 695 O O . GLY A 1 101 ? 15.835 -7.937 -29.060 1.00 94.31 101 GLY A O 1
ATOM 696 N N . THR A 1 102 ? 17.888 -7.621 -28.210 1.00 94.25 102 THR A N 1
ATOM 697 C CA . THR A 1 102 ? 17.792 -8.628 -27.151 1.00 94.25 102 THR A CA 1
ATOM 698 C C . THR A 1 102 ? 18.334 -8.056 -25.854 1.00 94.25 102 THR A C 1
ATOM 700 O O . THR A 1 102 ? 19.309 -7.306 -25.868 1.00 94.25 102 THR A O 1
ATOM 703 N N . VAL A 1 103 ? 17.747 -8.451 -24.727 1.00 95.25 103 VAL A N 1
ATOM 704 C CA . VAL A 1 103 ? 18.307 -8.157 -23.405 1.00 95.25 103 VAL A CA 1
ATOM 705 C C . VAL A 1 103 ? 19.485 -9.095 -23.153 1.00 95.25 103 VAL A C 1
ATOM 707 O O . VAL A 1 103 ? 19.376 -10.306 -23.334 1.00 95.25 103 VAL A O 1
ATOM 710 N N . SER A 1 104 ? 20.613 -8.544 -22.718 1.00 94.25 104 SER A N 1
ATOM 711 C CA . SER A 1 104 ? 21.803 -9.306 -22.333 1.00 94.25 104 SER A CA 1
ATOM 712 C C . SER A 1 104 ? 22.484 -8.645 -21.142 1.00 94.25 104 SER A C 1
ATOM 714 O O . SER A 1 104 ? 22.388 -7.430 -20.994 1.00 94.25 104 SER A O 1
ATOM 716 N N . GLY A 1 105 ? 23.192 -9.421 -20.316 1.00 91.88 105 GLY A N 1
ATOM 717 C CA . GLY A 1 105 ? 23.929 -8.869 -19.172 1.00 91.88 105 GLY A CA 1
ATOM 718 C C . GLY A 1 105 ? 23.028 -8.254 -18.096 1.00 91.88 105 GLY A C 1
ATOM 719 O O . GLY A 1 105 ? 23.438 -7.305 -17.433 1.00 91.88 105 GLY A O 1
ATOM 720 N N . PHE A 1 106 ? 21.801 -8.767 -17.938 1.00 92.75 106 PHE A N 1
ATOM 721 C CA . PHE A 1 106 ? 20.885 -8.316 -16.893 1.00 92.75 106 PHE A CA 1
ATOM 722 C C . PHE A 1 106 ? 21.507 -8.576 -15.518 1.00 92.75 106 PHE A C 1
ATOM 724 O O . PHE A 1 106 ? 21.885 -9.704 -15.198 1.00 92.75 106 PHE A O 1
ATOM 731 N N . THR A 1 107 ? 21.630 -7.522 -14.722 1.00 90.06 107 THR A N 1
ATOM 732 C CA . THR A 1 107 ? 22.219 -7.556 -13.383 1.00 90.06 107 THR A CA 1
ATOM 733 C C . THR A 1 107 ? 21.437 -6.631 -12.460 1.00 90.06 107 THR A C 1
ATOM 735 O O . THR A 1 107 ? 20.720 -5.744 -12.920 1.00 90.06 107 THR A O 1
ATOM 738 N N . GLY A 1 108 ? 21.580 -6.852 -11.155 1.00 84.81 108 GLY A N 1
ATOM 739 C CA . GLY A 1 108 ? 20.781 -6.196 -10.126 1.00 84.81 108 GLY A CA 1
ATOM 740 C C . GLY A 1 108 ? 19.755 -7.150 -9.529 1.00 84.81 108 GLY A C 1
ATOM 741 O O . GLY A 1 108 ? 19.395 -8.168 -10.121 1.00 84.81 108 GLY A O 1
ATOM 742 N N . SER A 1 109 ? 19.313 -6.829 -8.321 1.00 72.25 109 SER A N 1
ATOM 743 C CA . SER A 1 109 ? 18.246 -7.550 -7.647 1.00 72.25 109 SER A CA 1
ATOM 744 C C . SER A 1 109 ? 17.385 -6.568 -6.879 1.00 72.25 109 SER A C 1
ATOM 746 O O . SER A 1 109 ? 17.886 -5.619 -6.276 1.00 72.25 109 SER A O 1
ATOM 748 N N . GLY A 1 110 ? 16.091 -6.849 -6.885 1.00 67.44 110 GLY A N 1
ATOM 749 C CA . GLY A 1 110 ? 15.189 -6.371 -5.860 1.00 67.44 110 GLY A CA 1
ATOM 750 C C . GLY A 1 110 ? 15.572 -6.880 -4.467 1.00 67.44 110 GLY A C 1
ATOM 751 O O . GLY A 1 110 ? 16.216 -7.927 -4.369 1.00 67.44 110 GLY A O 1
ATOM 752 N N . THR A 1 111 ? 15.194 -6.164 -3.409 1.00 57.62 111 THR A N 1
ATOM 753 C CA . THR A 1 111 ? 15.347 -6.606 -2.007 1.00 57.62 111 THR A CA 1
ATOM 754 C C . THR A 1 111 ? 13.993 -6.722 -1.349 1.00 57.62 111 THR A C 1
ATOM 756 O O . THR A 1 111 ? 13.254 -5.717 -1.453 1.00 57.62 111 THR A O 1
#

Mean predicted aligned error: 4.73 Å